Protein AF-A0A2E7TIP3-F1 (afdb_monomer_lite)

Radius of gyration: 12.71 Å; chains: 1; bounding box: 38×24×28 Å

Structure (mmCIF, N/CA/C/O backbone):
data_AF-A0A2E7TIP3-F1
#
_entry.id   AF-A0A2E7TIP3-F1
#
loop_
_atom_site.group_PDB
_atom_site.id
_atom_site.type_symbol
_atom_site.label_atom_id
_atom_site.label_alt_id
_atom_site.label_comp_id
_atom_site.label_asym_id
_atom_site.label_entity_id
_atom_site.label_seq_id
_atom_site.pdbx_PDB_ins_code
_atom_site.Cartn_x
_atom_site.Cartn_y
_atom_site.Cartn_z
_atom_site.occupancy
_atom_site.B_iso_or_equiv
_atom_site.auth_seq_id
_atom_site.auth_comp_id
_atom_site.auth_asym_id
_atom_site.auth_atom_id
_atom_site.pdbx_PDB_model_num
ATOM 1 N N . MET A 1 1 ? 20.765 9.998 -9.528 1.00 66.38 1 MET A N 1
ATOM 2 C CA . MET A 1 1 ? 19.789 10.529 -10.497 1.00 66.38 1 MET A CA 1
ATOM 3 C C . MET A 1 1 ? 18.416 10.068 -10.050 1.00 66.38 1 MET A C 1
ATOM 5 O O . MET A 1 1 ? 18.258 8.876 -9.811 1.00 66.38 1 MET A O 1
ATOM 9 N N . GLU A 1 2 ? 17.490 10.991 -9.820 1.00 72.94 2 GLU A N 1
ATOM 10 C CA . GLU A 1 2 ? 16.095 10.650 -9.517 1.00 72.94 2 GLU A CA 1
ATOM 11 C C . GLU A 1 2 ? 15.399 10.242 -10.813 1.00 72.94 2 GLU A C 1
ATOM 13 O O . GLU A 1 2 ? 15.677 10.810 -11.870 1.00 72.94 2 GLU A O 1
ATOM 18 N N . LYS A 1 3 ? 14.561 9.207 -10.747 1.00 79.88 3 LYS A N 1
ATOM 19 C CA . LYS A 1 3 ? 13.779 8.722 -11.880 1.00 79.88 3 LYS A CA 1
ATOM 20 C C . LYS A 1 3 ? 12.304 8.911 -11.561 1.00 79.88 3 LYS A C 1
ATOM 22 O O . LYS A 1 3 ? 11.882 8.727 -10.419 1.00 79.88 3 LYS A O 1
ATOM 27 N N . ILE A 1 4 ? 11.533 9.273 -12.578 1.00 85.00 4 ILE A N 1
ATOM 28 C CA . ILE A 1 4 ? 10.077 9.239 -12.484 1.00 85.00 4 ILE A CA 1
ATOM 29 C C . ILE A 1 4 ? 9.660 7.785 -12.669 1.00 85.00 4 ILE A C 1
ATOM 31 O O . ILE A 1 4 ? 10.009 7.147 -13.662 1.00 85.00 4 ILE A O 1
ATOM 35 N N . VAL A 1 5 ? 8.944 7.259 -11.684 1.00 85.88 5 VAL A N 1
ATOM 36 C CA . VAL A 1 5 ? 8.399 5.907 -11.691 1.00 85.88 5 VAL A CA 1
ATOM 37 C C . VAL A 1 5 ? 6.885 6.016 -11.622 1.00 85.88 5 VAL A C 1
ATOM 39 O O . VAL A 1 5 ? 6.354 6.633 -10.699 1.00 85.88 5 VAL A O 1
ATOM 42 N N . ILE A 1 6 ? 6.183 5.410 -12.578 1.00 90.19 6 ILE A N 1
ATOM 43 C CA . ILE A 1 6 ? 4.720 5.363 -12.561 1.00 90.19 6 ILE A CA 1
ATOM 44 C C . ILE A 1 6 ? 4.290 4.106 -11.812 1.00 90.19 6 ILE A C 1
ATOM 46 O O . ILE A 1 6 ? 4.582 2.978 -12.225 1.00 90.19 6 ILE A O 1
ATOM 50 N N . ILE A 1 7 ? 3.577 4.309 -10.710 1.00 93.19 7 ILE A N 1
ATOM 51 C CA . ILE A 1 7 ? 3.047 3.240 -9.869 1.00 93.19 7 ILE A CA 1
ATOM 52 C C . ILE A 1 7 ? 1.531 3.254 -9.977 1.00 93.19 7 ILE A C 1
ATOM 54 O O . ILE A 1 7 ? 0.891 4.275 -9.744 1.00 93.19 7 ILE A O 1
ATOM 58 N N . THR A 1 8 ? 0.956 2.102 -10.296 1.00 95.75 8 THR A N 1
ATOM 59 C CA . THR A 1 8 ? -0.478 1.845 -10.217 1.00 95.75 8 THR A CA 1
ATOM 60 C C . THR A 1 8 ? -0.748 1.019 -8.969 1.00 95.75 8 THR A C 1
ATOM 62 O O . THR A 1 8 ? -0.289 -0.115 -8.874 1.00 95.75 8 THR A O 1
ATOM 65 N N . LEU A 1 9 ? -1.491 1.557 -8.006 1.00 96.44 9 LEU A N 1
ATOM 66 C CA . LEU A 1 9 ? -1.956 0.788 -6.852 1.00 96.44 9 LEU A CA 1
ATOM 67 C C . LEU A 1 9 ? -3.326 0.182 -7.136 1.00 96.44 9 LEU A C 1
ATOM 69 O O . LEU A 1 9 ? -4.202 0.849 -7.686 1.00 96.44 9 LEU A O 1
ATOM 73 N N . PHE A 1 10 ? -3.511 -1.063 -6.703 1.00 97.12 10 PHE A N 1
ATOM 74 C CA . PHE A 1 10 ? -4.808 -1.728 -6.693 1.00 97.12 10 PHE A CA 1
ATOM 75 C C . PHE A 1 10 ? -5.425 -1.586 -5.308 1.00 97.12 10 PHE A C 1
ATOM 77 O O . PHE A 1 10 ? -4.839 -2.035 -4.316 1.00 97.12 10 PHE A O 1
ATOM 84 N N . THR A 1 11 ? -6.604 -0.981 -5.228 1.00 96.31 11 THR A N 1
ATOM 85 C CA . THR A 1 11 ? -7.285 -0.690 -3.964 1.00 96.31 11 THR A CA 1
ATOM 86 C C . THR A 1 11 ? -8.630 -1.398 -3.883 1.00 96.31 11 THR A C 1
ATOM 88 O O . THR A 1 11 ? -9.327 -1.557 -4.880 1.00 96.31 11 THR A O 1
ATOM 91 N N . LEU A 1 12 ? -9.005 -1.853 -2.687 1.00 94.06 12 LEU A N 1
ATOM 92 C CA . LEU A 1 12 ? -10.337 -2.387 -2.425 1.00 94.06 12 LEU A CA 1
ATOM 93 C C . LEU A 1 12 ? -11.287 -1.262 -2.026 1.00 94.0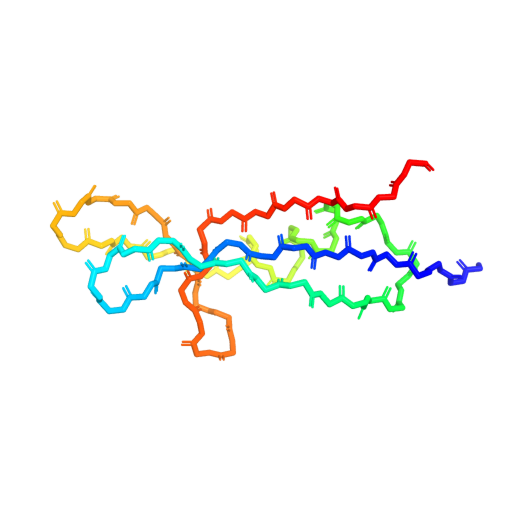6 12 LEU A C 1
ATOM 95 O O . LEU A 1 12 ? -11.131 -0.641 -0.975 1.00 94.06 12 LEU A O 1
ATOM 99 N N . THR A 1 13 ? -12.336 -1.083 -2.816 1.00 90.94 13 THR A N 1
ATOM 100 C CA . THR A 1 13 ? -13.483 -0.244 -2.447 1.00 90.94 13 THR A CA 1
ATOM 101 C C . THR A 1 13 ? -14.287 -0.887 -1.323 1.00 90.94 13 THR A C 1
ATOM 103 O O . THR A 1 13 ? -14.180 -2.091 -1.073 1.00 90.94 13 THR A O 1
ATOM 106 N N . PHE A 1 14 ? -15.169 -0.127 -0.669 1.00 84.75 14 PHE A N 1
ATOM 107 C CA . PHE A 1 14 ? -16.076 -0.665 0.352 1.00 84.75 14 PHE A CA 1
ATOM 108 C C . PHE A 1 14 ? -16.824 -1.925 -0.131 1.00 84.75 14 PHE A C 1
ATOM 110 O O . PHE A 1 14 ? -16.796 -2.952 0.549 1.00 84.75 14 PHE A O 1
ATOM 117 N N . THR A 1 15 ? -17.345 -1.892 -1.365 1.00 86.69 15 THR A N 1
ATOM 118 C CA . THR A 1 15 ? -18.075 -3.005 -2.011 1.00 86.69 15 THR A CA 1
ATOM 119 C C . THR A 1 15 ? -17.212 -4.217 -2.389 1.00 86.69 15 THR A C 1
ATOM 121 O O . THR A 1 15 ? -17.738 -5.227 -2.841 1.00 86.69 15 THR A O 1
ATOM 124 N N . GLY A 1 16 ? -15.889 -4.144 -2.210 1.00 84.81 16 GLY A N 1
ATOM 125 C CA . GLY A 1 16 ? -14.960 -5.231 -2.523 1.00 84.81 16 GLY A CA 1
ATOM 126 C C . GLY A 1 16 ? -14.483 -5.265 -3.977 1.00 84.81 16 GLY A C 1
ATOM 127 O O . GLY A 1 16 ? -13.706 -6.152 -4.329 1.00 84.81 16 GLY A O 1
ATOM 128 N N . LYS A 1 17 ? -14.891 -4.299 -4.812 1.00 91.69 17 LYS A N 1
ATOM 129 C CA . LYS A 1 17 ? -14.322 -4.100 -6.155 1.00 91.69 17 LYS A CA 1
ATOM 130 C C . LYS A 1 17 ? -12.892 -3.574 -6.063 1.00 91.69 17 LYS A C 1
ATOM 132 O O . LYS A 1 17 ? -12.575 -2.843 -5.123 1.00 91.69 17 LYS A O 1
ATOM 137 N N . ILE A 1 18 ? -12.073 -3.928 -7.053 1.00 94.56 18 ILE A N 1
ATOM 138 C CA . ILE A 1 18 ? -10.717 -3.400 -7.205 1.00 94.56 18 ILE A CA 1
ATOM 139 C C . ILE A 1 18 ? -10.763 -2.147 -8.076 1.00 94.56 18 ILE A C 1
ATOM 141 O O . ILE A 1 18 ? -11.288 -2.194 -9.186 1.00 94.56 18 ILE A O 1
ATOM 145 N N . GLU A 1 19 ? -10.168 -1.067 -7.591 1.00 95.94 19 GLU A N 1
ATOM 146 C CA . GLU A 1 19 ? -9.894 0.144 -8.361 1.00 95.94 19 GLU A CA 1
ATOM 147 C C . GLU A 1 19 ? -8.390 0.302 -8.590 1.00 95.94 19 GLU A C 1
ATOM 149 O O . GLU A 1 19 ? -7.572 -0.241 -7.845 1.00 95.94 19 GLU A O 1
ATOM 154 N N . MET A 1 20 ? -8.029 1.012 -9.660 1.00 95.88 20 MET A N 1
ATOM 155 C CA . MET A 1 20 ? -6.645 1.266 -10.049 1.00 95.88 20 MET A CA 1
ATOM 156 C C . MET A 1 20 ? -6.367 2.761 -10.003 1.00 95.88 20 MET A C 1
ATOM 158 O O . MET A 1 20 ? -6.994 3.526 -10.733 1.00 95.88 20 MET A O 1
ATOM 162 N N . THR A 1 21 ? -5.380 3.158 -9.206 1.00 93.25 21 THR A N 1
ATOM 163 C CA . THR A 1 21 ? -4.930 4.551 -9.131 1.00 93.25 21 THR A CA 1
ATOM 164 C C . THR A 1 21 ? -3.472 4.622 -9.537 1.00 93.25 21 THR A C 1
ATOM 166 O O . THR A 1 21 ? -2.617 4.055 -8.856 1.00 93.25 21 THR A O 1
ATOM 169 N N . SER A 1 22 ? -3.192 5.320 -10.637 1.00 93.38 22 SER A N 1
ATOM 170 C CA . SER A 1 22 ? -1.824 5.560 -11.100 1.00 93.38 22 SER A CA 1
ATOM 171 C C . SER A 1 22 ? -1.332 6.920 -10.638 1.00 93.38 22 SER A C 1
ATOM 173 O O . SER A 1 22 ? -2.077 7.897 -10.678 1.00 93.38 22 SER A O 1
ATOM 175 N N . PHE A 1 23 ? -0.078 6.983 -10.216 1.00 91.50 23 PHE A N 1
ATOM 176 C CA . PHE A 1 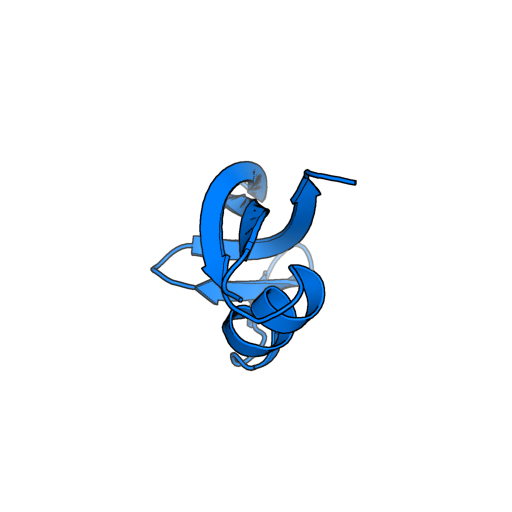23 ? 0.590 8.230 -9.880 1.00 91.50 23 PHE A CA 1
ATOM 177 C C . PHE A 1 23 ? 2.081 8.135 -10.168 1.00 91.50 23 PHE A C 1
ATOM 179 O O . PHE A 1 23 ? 2.676 7.054 -10.200 1.00 91.50 23 PHE A O 1
ATOM 186 N N . GLU A 1 24 ? 2.673 9.301 -10.374 1.00 90.31 24 GLU A N 1
ATOM 187 C CA . GLU A 1 24 ? 4.107 9.447 -10.531 1.00 90.31 24 GLU A CA 1
ATOM 188 C C . GLU A 1 24 ? 4.768 9.582 -9.167 1.00 90.31 24 GLU A C 1
ATOM 190 O O . GLU A 1 24 ? 4.308 10.314 -8.287 1.00 90.31 24 GLU A O 1
ATOM 195 N N . VAL A 1 25 ? 5.877 8.875 -9.004 1.00 85.56 25 VAL A N 1
ATOM 196 C CA . VAL A 1 25 ? 6.775 9.043 -7.875 1.00 85.56 25 VAL A CA 1
ATOM 197 C C . VAL A 1 25 ? 8.128 9.457 -8.417 1.00 85.56 25 VAL A C 1
ATOM 199 O O . VAL A 1 25 ? 8.744 8.734 -9.200 1.00 85.56 25 VAL A O 1
ATOM 202 N N . VAL A 1 26 ? 8.613 10.608 -7.961 1.00 84.00 26 VAL A N 1
ATOM 203 C CA . VAL A 1 26 ? 10.020 10.972 -8.110 1.00 84.00 26 VAL A CA 1
ATOM 204 C C . VAL A 1 26 ? 10.783 10.214 -7.032 1.00 84.00 26 VAL A C 1
ATOM 206 O O . VAL A 1 26 ? 10.668 10.520 -5.847 1.00 84.00 26 VAL A O 1
ATOM 209 N N . SER A 1 27 ? 11.505 9.168 -7.427 1.00 75.88 27 SER A N 1
ATOM 210 C CA . SER A 1 27 ? 12.257 8.336 -6.492 1.00 75.88 27 SER A CA 1
ATOM 211 C C . SER A 1 27 ? 13.616 7.948 -7.061 1.00 75.88 27 SER A C 1
ATOM 213 O O . SER A 1 27 ? 13.821 7.851 -8.271 1.00 75.88 27 SER A O 1
ATOM 215 N N . LYS A 1 28 ? 14.576 7.709 -6.167 1.00 81.25 28 LYS A N 1
ATOM 216 C CA . LYS A 1 28 ? 15.832 7.018 -6.507 1.00 81.25 28 LYS A CA 1
ATOM 217 C C . LYS A 1 28 ? 15.652 5.496 -6.493 1.00 81.25 28 LYS A C 1
ATOM 219 O O . LYS A 1 28 ? 16.556 4.770 -6.895 1.00 81.25 28 LYS A O 1
ATOM 224 N N . GLU A 1 29 ? 14.505 5.026 -6.016 1.00 81.94 29 GLU A N 1
ATOM 225 C CA . GLU A 1 29 ? 14.169 3.620 -5.841 1.00 81.94 29 GLU A CA 1
ATOM 226 C C . GLU A 1 29 ? 13.405 3.063 -7.046 1.00 81.94 29 GLU A C 1
ATOM 228 O O . GLU A 1 29 ? 12.716 3.786 -7.767 1.00 81.94 29 GLU A O 1
ATOM 233 N N . SER A 1 30 ? 13.489 1.745 -7.238 1.00 87.81 30 SER A N 1
ATOM 234 C CA . SER A 1 30 ? 12.604 1.049 -8.172 1.00 87.81 30 SER A CA 1
ATOM 235 C C . SER A 1 30 ? 11.150 1.101 -7.686 1.00 87.81 30 SER A C 1
ATOM 237 O O . SER A 1 30 ? 10.889 1.222 -6.490 1.00 87.81 30 SER A O 1
ATOM 239 N N . CYS A 1 31 ? 10.195 0.927 -8.599 1.00 87.62 31 CYS A N 1
ATOM 240 C CA . CYS A 1 31 ? 8.776 0.785 -8.261 1.00 87.62 31 CYS A CA 1
ATOM 241 C C . CYS A 1 31 ? 8.519 -0.291 -7.186 1.00 87.62 31 CYS A C 1
ATOM 243 O O . CYS A 1 31 ? 7.766 -0.065 -6.240 1.00 87.62 31 CYS A O 1
ATOM 245 N N . ALA A 1 32 ? 9.183 -1.447 -7.306 1.00 89.88 32 ALA A N 1
ATOM 246 C CA . ALA A 1 32 ? 9.049 -2.550 -6.358 1.00 89.88 32 ALA A CA 1
ATOM 247 C C . ALA A 1 32 ? 9.607 -2.194 -4.974 1.00 89.88 32 ALA A C 1
ATOM 249 O O . ALA A 1 32 ? 8.962 -2.459 -3.960 1.00 89.88 32 ALA A O 1
ATOM 250 N N . SER A 1 33 ? 10.778 -1.551 -4.934 1.00 91.62 33 SER A N 1
ATOM 251 C CA . SER A 1 33 ? 11.386 -1.048 -3.697 1.00 91.62 33 SER A CA 1
ATOM 252 C C . SER A 1 33 ? 10.476 -0.025 -3.018 1.00 91.62 33 SER A C 1
ATOM 254 O O . SER A 1 33 ? 10.181 -0.168 -1.834 1.00 91.62 33 SER A O 1
ATOM 256 N N . TRP A 1 34 ? 9.941 0.928 -3.787 1.00 92.44 34 TRP A N 1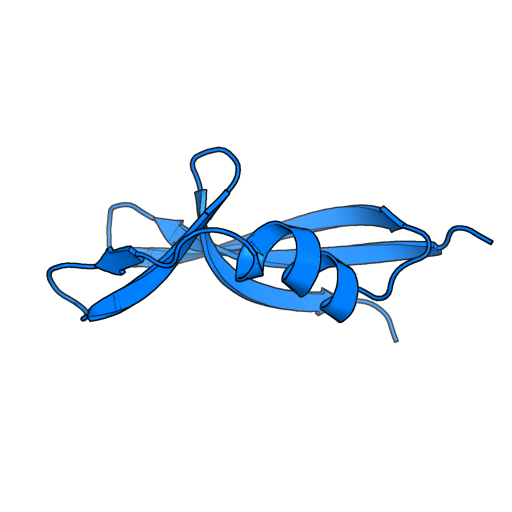
ATOM 257 C CA . TRP A 1 34 ? 9.010 1.925 -3.271 1.00 92.44 34 TRP A CA 1
ATOM 258 C C . TRP A 1 34 ? 7.771 1.268 -2.660 1.00 92.44 34 TRP A C 1
ATOM 260 O O . TRP A 1 34 ? 7.397 1.586 -1.531 1.00 92.44 34 TRP A O 1
ATOM 270 N N . TYR A 1 35 ? 7.154 0.315 -3.368 1.00 93.62 35 TYR A N 1
ATOM 271 C CA . TYR A 1 35 ? 5.984 -0.400 -2.860 1.00 93.62 35 TYR A CA 1
ATOM 272 C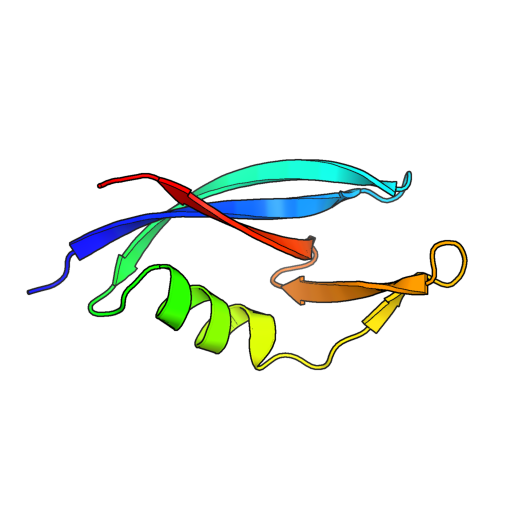 C . TYR A 1 35 ? 6.310 -1.182 -1.585 1.00 93.62 35 TYR A C 1
ATOM 274 O O . TYR A 1 35 ? 5.531 -1.173 -0.631 1.00 93.62 35 TYR A O 1
ATOM 282 N N . HIS A 1 36 ? 7.476 -1.827 -1.526 1.00 93.94 36 HIS A N 1
ATOM 283 C CA . HIS A 1 36 ? 7.876 -2.561 -0.335 1.00 93.94 36 HIS A CA 1
ATOM 284 C C . HIS A 1 36 ? 8.042 -1.631 0.878 1.00 93.94 36 HIS A C 1
ATOM 286 O O . HIS A 1 36 ? 7.470 -1.886 1.937 1.00 93.94 36 HIS A O 1
ATOM 292 N N . HIS A 1 37 ? 8.754 -0.516 0.703 1.00 94.00 37 HIS A N 1
ATOM 293 C CA . HIS A 1 37 ? 9.033 0.445 1.769 1.00 94.00 37 HIS A CA 1
ATOM 294 C C . HIS A 1 37 ? 7.804 1.226 2.233 1.00 94.00 37 HIS A C 1
ATOM 296 O O . HIS A 1 37 ? 7.702 1.533 3.418 1.00 94.00 37 HIS A O 1
ATOM 302 N N . ASN A 1 38 ? 6.873 1.549 1.332 1.00 93.75 38 ASN A N 1
ATOM 303 C CA . ASN A 1 38 ? 5.733 2.414 1.652 1.00 93.75 38 ASN A CA 1
ATOM 304 C C . ASN A 1 38 ? 4.449 1.642 1.961 1.00 93.75 38 ASN A C 1
ATOM 306 O O . ASN A 1 38 ? 3.596 2.160 2.677 1.00 93.75 38 ASN A O 1
ATOM 310 N N . ILE A 1 39 ? 4.290 0.437 1.404 1.00 96.12 39 ILE A N 1
ATOM 311 C CA . ILE A 1 39 ? 3.065 -0.358 1.532 1.00 96.12 39 ILE A CA 1
ATOM 312 C C . ILE A 1 39 ? 3.320 -1.635 2.331 1.00 96.12 39 ILE A C 1
ATOM 314 O O . ILE A 1 39 ? 2.635 -1.872 3.320 1.00 96.12 39 ILE A O 1
ATOM 318 N N . LYS A 1 40 ? 4.299 -2.466 1.942 1.00 95.69 40 LYS A N 1
ATOM 319 C CA . LYS A 1 40 ? 4.536 -3.764 2.614 1.00 95.69 40 LYS A CA 1
ATOM 320 C C . LYS A 1 40 ? 5.145 -3.647 4.009 1.00 95.69 40 LYS A C 1
ATOM 322 O O . LYS A 1 40 ? 5.019 -4.594 4.779 1.00 95.69 40 LYS A O 1
ATOM 327 N N . SER A 1 41 ? 5.766 -2.517 4.330 1.00 96.50 41 SER A N 1
ATOM 328 C CA . SER A 1 41 ? 6.238 -2.187 5.679 1.00 96.50 41 SER A CA 1
ATOM 329 C C . SER A 1 41 ? 5.096 -1.914 6.666 1.00 96.50 41 SER A C 1
ATOM 331 O O . SER A 1 41 ? 5.306 -1.965 7.877 1.00 96.50 41 SER A O 1
ATOM 333 N N . LEU A 1 42 ? 3.887 -1.632 6.167 1.00 97.88 42 LEU A N 1
ATOM 334 C CA . LEU A 1 42 ? 2.723 -1.366 7.001 1.00 97.88 42 LEU A CA 1
ATOM 335 C C . LEU A 1 42 ? 2.153 -2.672 7.580 1.00 97.88 42 LEU A C 1
ATOM 337 O O . LEU A 1 42 ? 2.250 -3.728 6.946 1.00 97.88 42 LEU A O 1
ATOM 341 N N . PRO A 1 43 ? 1.486 -2.622 8.749 1.00 97.69 43 PRO A N 1
ATOM 342 C CA . PRO A 1 43 ? 0.822 -3.791 9.312 1.00 97.69 43 PRO A CA 1
ATOM 343 C C . PRO A 1 43 ? -0.245 -4.355 8.354 1.00 97.69 43 PRO A C 1
ATOM 345 O O . PRO A 1 43 ? -1.156 -3.620 7.955 1.00 97.69 43 PRO A O 1
ATOM 348 N N . PRO A 1 44 ? -0.180 -5.648 7.983 1.00 97.06 44 PRO A N 1
ATOM 349 C CA . PRO A 1 44 ? -1.180 -6.251 7.115 1.00 97.06 44 PRO A CA 1
ATOM 350 C C . PRO A 1 44 ? -2.506 -6.426 7.860 1.00 97.06 44 PRO A C 1
ATOM 352 O O . PRO A 1 44 ? -2.546 -6.852 9.014 1.00 97.06 44 PRO A O 1
ATOM 355 N N . LYS A 1 45 ? -3.613 -6.174 7.165 1.00 96.62 45 LYS A N 1
ATOM 356 C CA . LYS A 1 45 ? -4.978 -6.429 7.638 1.00 96.62 45 LYS A CA 1
ATOM 357 C C . LYS A 1 45 ? -5.659 -7.451 6.737 1.00 96.62 45 LYS A C 1
ATOM 359 O O . LYS A 1 45 ? -5.288 -7.599 5.578 1.00 96.62 45 LYS A O 1
ATOM 364 N N . LYS A 1 46 ? -6.672 -8.157 7.244 1.00 95.31 46 LYS A N 1
ATOM 365 C CA . LYS A 1 46 ? -7.490 -9.096 6.456 1.00 95.31 46 LYS A CA 1
ATOM 366 C C . LYS A 1 46 ? -8.929 -8.617 6.376 1.00 95.31 46 LYS A C 1
ATOM 368 O O . LYS A 1 46 ? -9.481 -8.145 7.368 1.00 95.31 46 LYS A O 1
ATOM 373 N N . ARG A 1 47 ? -9.556 -8.739 5.204 1.00 90.44 47 ARG A N 1
ATOM 374 C CA . ARG A 1 47 ? -11.000 -8.510 5.088 1.00 90.44 47 ARG A CA 1
ATOM 375 C C . ARG A 1 47 ? -11.768 -9.644 5.775 1.00 90.44 47 ARG A C 1
ATOM 377 O O . ARG A 1 47 ? -11.470 -10.799 5.479 1.00 90.44 47 ARG A O 1
ATOM 384 N N . PRO A 1 48 ? 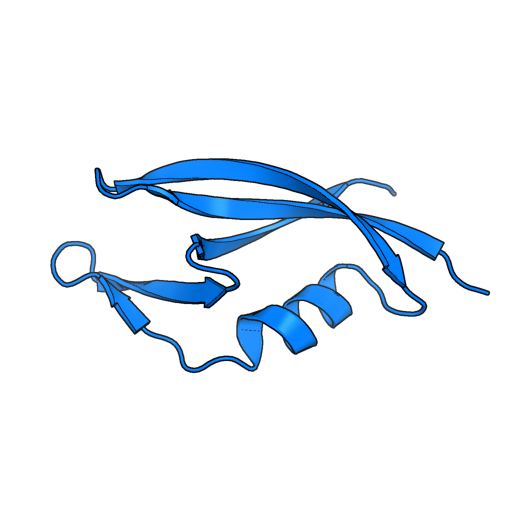-12.785 -9.341 6.605 1.00 87.88 48 PRO A N 1
ATOM 385 C CA . PRO A 1 48 ? -13.546 -10.369 7.318 1.00 87.88 48 PRO A CA 1
ATOM 386 C C . PRO A 1 48 ? -14.202 -11.409 6.402 1.00 87.88 48 PRO A C 1
ATOM 388 O O . PRO A 1 48 ? -14.208 -12.587 6.729 1.00 87.88 48 PRO A O 1
ATOM 391 N N . VAL A 1 49 ? -14.722 -10.983 5.244 1.00 86.31 49 VAL A N 1
ATOM 392 C CA . VAL A 1 49 ? -15.497 -11.862 4.348 1.00 86.31 49 VAL A CA 1
ATOM 393 C C . VAL A 1 49 ? -14.609 -12.608 3.355 1.00 86.31 49 VAL A C 1
ATOM 395 O O . VAL A 1 49 ? -14.720 -13.817 3.209 1.00 86.31 49 VAL A O 1
ATOM 398 N N . SER A 1 50 ? -13.719 -11.904 2.653 1.00 87.50 50 SER A N 1
ATOM 399 C CA . SER A 1 50 ? -12.905 -12.516 1.594 1.00 87.50 50 SER A CA 1
ATOM 400 C C . SER A 1 50 ? -11.580 -13.096 2.087 1.00 87.50 50 SER A C 1
ATOM 402 O O . SER A 1 50 ? -10.850 -13.687 1.298 1.00 87.50 50 SER A O 1
ATOM 404 N N . GLY A 1 51 ? -11.200 -12.850 3.346 1.00 90.50 51 GLY A N 1
ATOM 405 C CA . GLY A 1 51 ? -9.885 -13.209 3.886 1.00 90.50 51 GLY A CA 1
ATOM 406 C C . GLY A 1 51 ? -8.706 -12.480 3.227 1.00 90.50 51 GLY A C 1
ATOM 407 O O . GLY A 1 51 ? -7.557 -12.704 3.609 1.00 90.50 51 GLY A O 1
ATOM 408 N N . ARG A 1 52 ? -8.968 -11.602 2.247 1.00 91.06 52 ARG A N 1
ATOM 409 C CA . ARG A 1 52 ? -7.944 -10.937 1.442 1.00 91.06 52 ARG A CA 1
ATOM 410 C C . ARG A 1 52 ? -7.107 -10.003 2.305 1.00 91.06 52 ARG A C 1
ATOM 412 O O . ARG A 1 52 ? -7.658 -9.149 3.005 1.00 91.06 52 ARG A O 1
ATOM 419 N N . THR A 1 53 ? -5.789 -10.158 2.216 1.00 95.56 53 THR A N 1
ATOM 420 C CA . THR A 1 53 ? -4.833 -9.261 2.867 1.00 95.56 53 THR A CA 1
ATOM 421 C C . THR A 1 53 ? -4.795 -7.915 2.151 1.00 95.56 53 THR A C 1
ATOM 423 O O . THR A 1 53 ? -4.756 -7.873 0.923 1.00 95.56 53 THR A O 1
ATOM 426 N N . TYR A 1 54 ? -4.783 -6.831 2.918 1.00 96.44 54 TYR A N 1
ATOM 427 C CA . TYR A 1 54 ? -4.624 -5.462 2.442 1.00 96.44 54 TYR A CA 1
ATOM 428 C C . TYR A 1 54 ? -3.770 -4.645 3.420 1.00 96.44 54 TYR A C 1
ATOM 430 O O . TYR A 1 54 ? -3.555 -5.048 4.564 1.00 96.44 54 TYR A O 1
ATOM 438 N N . TYR A 1 55 ? -3.309 -3.487 2.963 1.00 97.94 55 TYR A N 1
ATOM 439 C CA . TYR A 1 55 ? -2.529 -2.515 3.723 1.00 97.94 55 TYR A CA 1
ATOM 440 C C . TYR A 1 55 ? -3.247 -1.169 3.665 1.00 97.94 55 TYR A C 1
ATOM 442 O O . TYR A 1 55 ? -3.707 -0.759 2.599 1.00 97.94 55 TYR A O 1
ATOM 450 N N . GLU A 1 56 ? -3.377 -0.486 4.800 1.00 97.00 56 GLU A N 1
ATOM 451 C CA . GLU A 1 56 ? -3.991 0.843 4.834 1.00 97.00 56 GLU A CA 1
ATOM 452 C C . GLU A 1 56 ? -2.959 1.918 4.536 1.00 97.00 56 GLU A C 1
ATOM 454 O O . GLU A 1 56 ? -2.113 2.223 5.368 1.00 97.00 56 GLU A O 1
ATOM 459 N N . TYR A 1 57 ? -3.063 2.527 3.361 1.00 95.69 57 TYR A N 1
ATOM 460 C CA . TYR A 1 57 ? -2.180 3.604 2.940 1.00 95.69 57 TYR A CA 1
ATOM 461 C C . TYR A 1 57 ? -3.011 4.814 2.533 1.00 95.69 57 TYR A C 1
ATOM 463 O O . TYR A 1 57 ? -3.805 4.738 1.598 1.00 95.69 57 TYR A O 1
ATOM 471 N N . LYS A 1 58 ? -2.850 5.936 3.247 1.00 94.06 58 LYS A N 1
ATOM 472 C CA . LYS A 1 58 ? -3.587 7.193 2.996 1.00 94.06 58 LYS A CA 1
ATOM 473 C C . LYS A 1 58 ? -5.114 7.002 2.907 1.00 94.06 58 LYS A C 1
ATOM 475 O O . LYS A 1 58 ? -5.770 7.571 2.043 1.00 94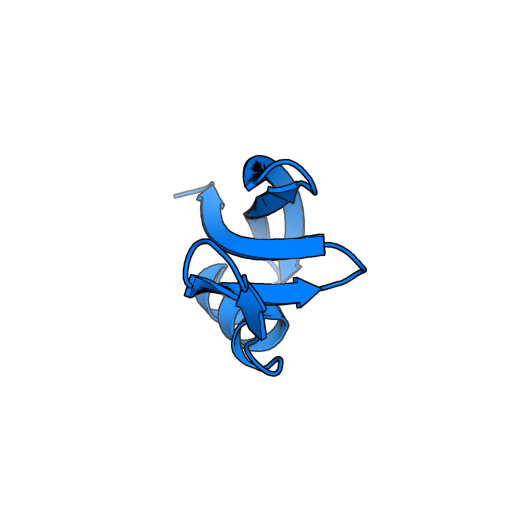.06 58 LYS A O 1
ATOM 480 N N . GLY A 1 59 ? -5.674 6.163 3.779 1.00 92.69 59 GLY A N 1
ATOM 481 C CA . GLY A 1 59 ? -7.109 5.844 3.796 1.00 92.69 59 GLY A CA 1
ATOM 482 C C . GLY A 1 59 ? -7.566 4.843 2.726 1.00 92.69 59 GLY A C 1
ATOM 483 O O . GLY A 1 59 ? -8.732 4.459 2.714 1.00 92.69 59 GLY A O 1
ATOM 484 N N . LEU A 1 60 ? -6.668 4.374 1.857 1.00 95.00 60 LEU A N 1
ATOM 485 C CA . LEU A 1 60 ? -6.956 3.374 0.832 1.00 95.00 60 LEU A CA 1
ATOM 486 C C . LEU A 1 60 ? -6.569 1.975 1.316 1.00 95.00 60 LEU A C 1
ATOM 488 O O . LEU A 1 60 ? -5.535 1.788 1.956 1.00 95.00 60 LEU A O 1
ATOM 492 N N . GLN A 1 61 ? -7.373 0.974 0.957 1.00 95.94 61 GLN A N 1
ATOM 493 C CA . GLN A 1 61 ? -7.066 -0.434 1.216 1.00 95.94 61 GLN A CA 1
ATOM 494 C C . GLN A 1 61 ? -6.281 -1.024 0.046 1.00 95.94 61 GLN A C 1
ATOM 496 O O . GLN A 1 61 ? -6.865 -1.582 -0.881 1.00 95.94 61 GLN A O 1
ATOM 501 N N . VAL A 1 62 ? -4.960 -0.888 0.071 1.00 97.31 62 VAL A N 1
ATOM 502 C CA . VAL A 1 62 ? -4.074 -1.348 -1.003 1.00 97.31 62 VAL A CA 1
ATOM 503 C C . VAL A 1 62 ? -3.874 -2.856 -0.901 1.00 97.31 62 VAL A C 1
ATOM 505 O O . VAL A 1 62 ? -3.510 -3.375 0.152 1.00 97.31 62 VAL A O 1
ATOM 508 N N . VAL A 1 63 ? -4.093 -3.568 -2.002 1.00 96.44 63 VAL A N 1
ATOM 509 C CA . VAL A 1 63 ? -3.935 -5.030 -2.072 1.00 96.44 63 VAL A CA 1
ATOM 510 C C . VAL A 1 63 ? -2.786 -5.470 -2.954 1.00 96.44 63 VAL A C 1
ATOM 512 O O . VAL A 1 63 ? -2.242 -6.546 -2.728 1.00 96.44 63 VAL A O 1
ATOM 515 N N . ASP A 1 64 ? -2.428 -4.658 -3.943 1.00 95.44 64 ASP A N 1
ATOM 516 C CA . ASP A 1 64 ? -1.352 -4.963 -4.877 1.00 95.44 64 ASP A CA 1
ATOM 517 C C . ASP A 1 64 ? -0.868 -3.687 -5.578 1.00 95.44 64 ASP A C 1
ATOM 519 O O . ASP A 1 64 ? -1.403 -2.595 -5.346 1.00 95.44 64 ASP A O 1
ATOM 523 N N . TYR A 1 65 ? 0.113 -3.827 -6.461 1.00 95.69 65 TYR A N 1
ATOM 524 C CA . TYR A 1 65 ? 0.606 -2.767 -7.329 1.00 95.69 65 TYR A CA 1
ATOM 525 C C . TYR A 1 65 ? 1.023 -3.293 -8.700 1.00 95.69 65 TYR A C 1
ATOM 527 O O . TYR A 1 65 ? 1.263 -4.479 -8.907 1.00 95.69 65 TYR A O 1
ATOM 535 N N . ARG A 1 66 ? 1.132 -2.375 -9.654 1.00 94.56 66 ARG A N 1
ATOM 536 C CA . ARG A 1 66 ? 1.761 -2.597 -10.946 1.00 94.56 66 ARG A CA 1
ATOM 537 C C . ARG A 1 66 ? 2.644 -1.406 -11.267 1.00 94.56 66 ARG A C 1
ATOM 539 O O . ARG A 1 66 ? 2.280 -0.260 -11.026 1.00 94.56 66 ARG A O 1
ATOM 546 N N . CYS A 1 67 ? 3.793 -1.692 -11.850 1.00 88.62 67 CYS A N 1
ATOM 547 C CA . CYS A 1 67 ? 4.691 -0.682 -12.380 1.00 88.62 67 CYS A CA 1
ATOM 548 C C . CYS A 1 67 ? 4.371 -0.460 -13.855 1.00 88.62 67 CYS A C 1
ATOM 550 O O . CYS A 1 67 ? 4.140 -1.424 -14.590 1.00 88.62 67 CYS A O 1
ATOM 552 N N . SER A 1 68 ? 4.361 0.797 -14.283 1.00 77.25 68 SER A N 1
ATOM 553 C CA . SER A 1 68 ? 4.290 1.156 -15.699 1.00 77.25 68 SER A CA 1
ATOM 554 C C . SER A 1 68 ? 5.580 1.876 -16.086 1.00 77.25 68 SER A C 1
ATOM 556 O O . SER A 1 68 ? 6.014 2.782 -15.380 1.00 77.25 68 SER A O 1
ATOM 558 N N . GLY A 1 69 ? 6.198 1.454 -17.188 1.00 61.84 69 GLY A N 1
ATOM 559 C CA . GLY A 1 69 ? 7.489 1.968 -17.652 1.00 61.84 69 GLY A CA 1
ATOM 560 C C . GLY A 1 69 ? 8.553 0.875 -17.645 1.00 61.84 69 GLY A C 1
ATOM 561 O O . GLY A 1 69 ? 8.933 0.380 -16.584 1.00 61.84 69 GLY A O 1
ATOM 562 N N . HIS A 1 70 ? 8.977 0.492 -18.845 1.00 45.06 70 HIS A N 1
ATOM 563 C CA . HIS A 1 70 ? 10.091 -0.408 -19.114 1.00 45.06 70 HIS A CA 1
ATOM 564 C C . HIS A 1 70 ? 11.203 0.384 -19.800 1.00 45.06 70 HIS A C 1
ATOM 566 O O . HIS A 1 70 ? 10.853 1.357 -20.508 1.00 45.06 70 HIS A O 1
#

Foldseek 3Di:
DWDWWKKWFWFQDPVRDTDIDIDIDRGPDHNVVCCCVQFVPADWDADPPPRQIFGQHPNTTTRDMDTDDD

pLDDT: mean 89.99, std 9.01, range [45.06, 97.94]

Secondary structure (DSSP, 8-state):
--EEEEEEEEEE-TTS-EEEEEEEEEESS-HHHHHIIIIITSPPEE-TTT--EEEEETTEEEEEEEEE--

Sequence (70 aa):
MEKIVIITLFTLTFTGKIEMTSFEVVSKESCASWYHHNIKSLPPKKRPVSGRTYYEYKGLQVVDYRCSGH